Protein AF-A0A816W696-F1 (afdb_monomer_lite)

Foldseek 3Di:
DLVLVLLLVVCVVPPVPPNLQSVLLSQLFVALPSDDLVSVVSNCVVLVDPPQDSVLLVVLSVLLVVLVVVCPPDPDHNLVVLVVVVVVVVVVVVVVDDDDDDDDDDDDDDDPDPPPSDDGSVSNVVVSCVPRPDHNVNVVSSVCSSVVPDSDPVVVVVVVVVVVVVD

Organism: NCBI:txid392030

Radius of gyration: 19.15 Å; chains: 1; bounding box: 46×42×52 Å

Structure (mmCIF, N/CA/C/O backbone):
data_AF-A0A816W696-F1
#
_entry.id   AF-A0A816W696-F1
#
loop_
_atom_site.group_PDB
_atom_site.id
_atom_site.type_symbol
_atom_site.label_atom_id
_atom_site.label_alt_id
_atom_site.label_comp_id
_atom_site.label_asym_id
_atom_site.label_entity_id
_atom_site.label_seq_id
_atom_site.pdbx_PDB_ins_code
_atom_site.Cartn_x
_atom_site.Cartn_y
_atom_site.Cartn_z
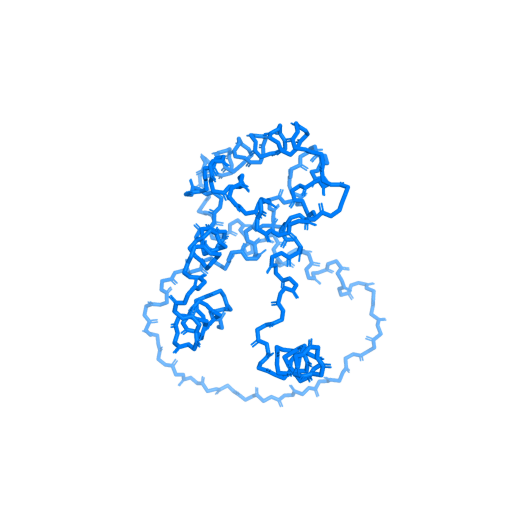_atom_site.occupancy
_atom_site.B_iso_or_equiv
_atom_site.auth_seq_id
_atom_site.auth_comp_id
_atom_site.auth_asym_id
_atom_site.auth_atom_id
_atom_site.pdbx_PDB_model_num
ATOM 1 N N . VAL A 1 1 ? 5.986 -14.656 11.691 1.00 45.84 1 VAL A N 1
ATOM 2 C CA . VAL A 1 1 ? 6.591 -14.754 10.337 1.00 45.84 1 VAL A CA 1
ATOM 3 C C . VAL A 1 1 ? 6.710 -13.353 9.744 1.00 45.84 1 VAL A C 1
ATOM 5 O O . VAL A 1 1 ? 5.696 -12.768 9.382 1.00 45.84 1 VAL A O 1
ATOM 8 N N . ARG A 1 2 ? 7.918 -12.775 9.736 1.00 56.62 2 ARG A N 1
ATOM 9 C CA . ARG A 1 2 ? 8.201 -11.422 9.223 1.00 56.62 2 ARG A CA 1
ATOM 10 C C . ARG A 1 2 ? 8.504 -11.481 7.718 1.00 56.62 2 ARG A C 1
ATOM 12 O O . ARG A 1 2 ? 9.647 -11.323 7.325 1.00 56.62 2 ARG A O 1
ATOM 19 N N . PHE A 1 3 ? 7.499 -11.751 6.882 1.00 56.59 3 PHE A N 1
ATOM 20 C CA . PHE A 1 3 ? 7.691 -11.999 5.440 1.00 56.59 3 PHE A CA 1
ATOM 21 C C . PHE A 1 3 ? 8.540 -10.924 4.739 1.00 56.59 3 PHE A C 1
ATOM 23 O O . PHE A 1 3 ? 9.546 -11.249 4.115 1.00 56.59 3 PHE A O 1
ATOM 30 N N . ILE A 1 4 ? 8.187 -9.646 4.911 1.00 58.38 4 ILE A N 1
ATOM 31 C CA . ILE A 1 4 ? 8.924 -8.542 4.284 1.00 58.38 4 ILE A CA 1
ATOM 32 C C . ILE A 1 4 ? 10.326 -8.420 4.881 1.00 58.38 4 ILE A C 1
ATOM 34 O O . ILE A 1 4 ? 11.286 -8.327 4.132 1.00 58.38 4 ILE A O 1
ATOM 38 N N . SER A 1 5 ? 10.483 -8.492 6.206 1.00 58.25 5 SER A N 1
ATOM 39 C CA . SER A 1 5 ? 11.811 -8.387 6.829 1.00 58.25 5 SER A CA 1
ATOM 40 C C . SER A 1 5 ? 12.743 -9.529 6.411 1.00 58.25 5 SER A C 1
ATOM 42 O O . SER A 1 5 ? 13.898 -9.278 6.100 1.00 58.25 5 SER A O 1
ATOM 44 N N . THR A 1 6 ? 12.238 -10.763 6.327 1.00 55.75 6 THR A N 1
ATOM 45 C CA . THR A 1 6 ? 13.014 -11.932 5.887 1.00 55.75 6 THR A CA 1
ATOM 46 C C . THR A 1 6 ? 13.372 -11.856 4.400 1.00 55.75 6 THR A C 1
ATOM 48 O O . THR A 1 6 ? 14.484 -12.217 4.024 1.00 55.75 6 THR A O 1
ATOM 51 N N . PHE A 1 7 ? 12.472 -11.352 3.550 1.00 60.78 7 PHE A N 1
ATOM 52 C CA . PHE A 1 7 ? 12.773 -11.087 2.140 1.00 60.78 7 PHE A CA 1
ATOM 53 C C . PHE A 1 7 ? 13.859 -10.011 1.987 1.00 60.78 7 PHE A C 1
ATOM 55 O O . PHE A 1 7 ? 14.819 -10.217 1.247 1.00 60.78 7 PHE A O 1
ATOM 62 N N . LEU A 1 8 ? 13.748 -8.902 2.726 1.00 58.34 8 LEU A N 1
ATOM 63 C CA . LEU A 1 8 ? 14.737 -7.821 2.708 1.00 58.34 8 LEU A CA 1
ATOM 64 C C . LEU A 1 8 ? 16.119 -8.309 3.165 1.00 58.34 8 LEU A C 1
ATOM 66 O O . LEU A 1 8 ? 17.097 -8.055 2.472 1.00 58.34 8 LEU A O 1
ATOM 70 N N . GLU A 1 9 ? 16.197 -9.068 4.264 1.00 62.03 9 GLU A N 1
ATOM 71 C CA . GLU A 1 9 ? 17.450 -9.670 4.748 1.00 62.03 9 GLU A CA 1
ATOM 72 C C . GLU A 1 9 ? 18.070 -10.636 3.726 1.00 62.03 9 GLU A C 1
ATOM 74 O O . GLU A 1 9 ? 19.288 -10.661 3.548 1.00 62.03 9 GLU A O 1
ATOM 79 N N . TYR A 1 10 ? 17.250 -11.436 3.035 1.00 59.53 10 TYR A N 1
ATOM 80 C CA . TYR A 1 10 ? 17.741 -12.394 2.046 1.00 59.53 10 TYR A CA 1
ATOM 81 C C . TYR A 1 10 ? 18.308 -11.698 0.805 1.00 59.53 10 TYR A C 1
ATOM 83 O O . TYR A 1 10 ? 19.410 -12.019 0.355 1.00 59.53 10 TYR A O 1
ATOM 91 N N . VAL A 1 11 ? 17.586 -10.729 0.246 1.00 56.88 11 VAL A N 1
ATOM 92 C CA . VAL A 1 11 ? 18.058 -10.052 -0.965 1.00 56.88 11 VAL A CA 1
ATOM 93 C C . VAL A 1 11 ? 19.229 -9.111 -0.650 1.00 56.88 11 VAL A C 1
ATOM 95 O O . VAL A 1 11 ? 20.149 -9.043 -1.459 1.00 56.88 11 VAL A O 1
ATOM 98 N N . ASP A 1 12 ? 19.283 -8.482 0.530 1.00 58.41 12 ASP A N 1
ATOM 99 C CA . ASP A 1 12 ? 20.457 -7.704 0.971 1.00 58.41 12 ASP A CA 1
ATOM 100 C C . ASP A 1 12 ? 21.713 -8.590 1.084 1.00 58.41 12 ASP A C 1
ATOM 102 O O . ASP A 1 12 ? 22.791 -8.245 0.597 1.00 58.41 12 ASP A O 1
ATOM 106 N N . LYS A 1 13 ? 21.553 -9.806 1.624 1.00 60.44 13 LYS A N 1
ATOM 107 C CA . LYS A 1 13 ? 22.642 -10.779 1.791 1.00 60.44 13 LYS A CA 1
ATOM 108 C C . LYS A 1 13 ? 23.210 -11.322 0.474 1.00 60.44 13 LYS A C 1
ATOM 110 O O . LYS A 1 13 ? 24.405 -11.613 0.418 1.00 60.44 13 LYS A O 1
ATOM 115 N N . TYR A 1 14 ? 22.385 -11.503 -0.559 1.00 51.47 14 TYR A N 1
ATOM 116 C CA . TYR A 1 14 ? 22.794 -12.187 -1.799 1.00 51.47 14 TYR A CA 1
ATOM 117 C C . TYR A 1 14 ? 22.836 -11.288 -3.044 1.00 51.47 14 TYR A C 1
ATOM 119 O O . TYR A 1 14 ? 23.468 -11.657 -4.033 1.00 51.47 14 TYR A O 1
ATOM 127 N N . PHE A 1 15 ? 22.219 -10.106 -3.006 1.00 51.34 15 PHE A N 1
ATOM 128 C CA . PHE A 1 15 ? 22.081 -9.200 -4.151 1.00 51.34 15 PHE A CA 1
ATOM 129 C C . PHE A 1 15 ? 22.256 -7.733 -3.734 1.00 51.34 15 PHE A C 1
ATOM 131 O O . PHE A 1 15 ? 21.411 -6.880 -4.010 1.00 51.34 15 PHE A O 1
ATOM 138 N N . SER A 1 16 ? 23.421 -7.423 -3.158 1.00 53.09 16 SER A N 1
ATOM 139 C CA . SER A 1 16 ? 23.867 -6.079 -2.744 1.00 53.09 16 SER A CA 1
ATOM 140 C C . SER A 1 16 ? 23.857 -5.003 -3.849 1.00 53.09 16 SER A C 1
ATOM 142 O O . SER A 1 16 ? 24.095 -3.831 -3.574 1.00 53.09 16 SER A O 1
ATOM 144 N N . GLN A 1 17 ? 23.554 -5.369 -5.100 1.00 49.16 17 GLN A N 1
ATOM 145 C CA . GLN A 1 17 ? 23.378 -4.446 -6.228 1.00 49.16 17 GLN A CA 1
ATOM 146 C C . GLN A 1 17 ? 21.922 -3.979 -6.436 1.00 49.16 17 GLN A C 1
ATOM 148 O O . GLN A 1 17 ? 21.703 -3.039 -7.194 1.00 49.16 17 GLN A O 1
ATOM 153 N N . ASN A 1 18 ? 20.933 -4.572 -5.751 1.00 55.19 18 ASN A N 1
ATOM 154 C CA . ASN A 1 18 ? 19.502 -4.239 -5.883 1.00 55.19 18 ASN A CA 1
ATOM 155 C C . ASN A 1 18 ? 18.891 -3.619 -4.610 1.00 55.19 18 ASN A C 1
ATOM 157 O O . ASN A 1 18 ? 17.679 -3.685 -4.395 1.00 55.19 18 ASN A O 1
ATOM 161 N N . VAL A 1 19 ? 19.717 -2.966 -3.786 1.00 60.88 19 VAL A N 1
ATOM 162 C CA . VAL A 1 19 ? 19.297 -2.281 -2.546 1.00 60.88 19 VAL A CA 1
ATOM 163 C C . VAL A 1 19 ? 18.150 -1.297 -2.799 1.00 60.88 19 VAL A C 1
ATOM 165 O O . VAL A 1 19 ? 17.218 -1.234 -2.009 1.00 60.88 19 VAL A O 1
ATOM 168 N N . ALA A 1 20 ? 18.150 -0.599 -3.939 1.00 59.06 20 ALA A N 1
ATOM 169 C CA . ALA A 1 20 ? 17.115 0.378 -4.278 1.00 59.06 20 ALA A CA 1
ATOM 170 C C . ALA A 1 20 ? 15.706 -0.235 -4.429 1.00 59.06 20 ALA A C 1
ATOM 172 O O . ALA A 1 20 ? 14.724 0.383 -4.021 1.00 59.06 20 ALA A O 1
ATOM 173 N N . ILE A 1 21 ? 15.597 -1.453 -4.983 1.00 61.66 21 ILE A N 1
ATOM 174 C CA . ILE A 1 21 ? 14.317 -2.175 -5.104 1.00 61.66 21 ILE A CA 1
ATOM 175 C C . ILE A 1 21 ? 13.842 -2.614 -3.721 1.00 61.66 21 ILE A C 1
ATOM 177 O O . ILE A 1 21 ? 12.674 -2.441 -3.379 1.00 61.66 21 ILE A O 1
ATOM 181 N N . LEU A 1 22 ? 14.751 -3.148 -2.908 1.00 60.84 22 LEU A N 1
ATOM 182 C CA . LEU A 1 22 ? 14.433 -3.599 -1.557 1.00 60.84 22 LEU A CA 1
ATOM 183 C C . LEU A 1 22 ? 14.014 -2.459 -0.646 1.00 60.84 22 LEU A C 1
ATOM 185 O O . LEU A 1 22 ? 13.019 -2.582 0.059 1.00 60.84 22 LEU A O 1
ATOM 189 N N . GLU A 1 23 ? 14.722 -1.340 -0.694 1.00 66.50 23 GLU A N 1
ATOM 190 C CA . GLU A 1 23 ? 14.375 -0.146 0.063 1.00 66.50 23 GLU A CA 1
ATOM 191 C C . GLU A 1 23 ? 12.986 0.362 -0.349 1.00 66.50 23 GLU A C 1
ATOM 193 O O . GLU A 1 23 ? 12.117 0.548 0.505 1.00 66.50 23 GLU A O 1
ATOM 198 N N . ALA A 1 24 ? 12.721 0.466 -1.659 1.00 66.62 24 ALA A N 1
ATOM 199 C CA . ALA A 1 24 ? 11.424 0.895 -2.181 1.00 66.62 24 ALA A CA 1
ATOM 200 C C . ALA A 1 24 ? 10.268 -0.022 -1.735 1.00 66.62 24 ALA A C 1
ATOM 202 O O . ALA A 1 24 ? 9.226 0.471 -1.299 1.00 66.62 24 ALA A O 1
ATOM 203 N N . ILE A 1 25 ? 10.453 -1.345 -1.796 1.00 71.06 25 ILE A N 1
ATOM 204 C CA . ILE A 1 25 ? 9.442 -2.334 -1.382 1.00 71.06 25 ILE A CA 1
ATOM 205 C C . ILE A 1 25 ? 9.294 -2.373 0.145 1.00 71.06 25 ILE A C 1
ATOM 207 O O . ILE A 1 25 ? 8.180 -2.490 0.662 1.00 71.06 25 ILE A O 1
ATOM 211 N N . GLY A 1 26 ? 10.393 -2.231 0.886 1.00 69.50 26 GLY A N 1
ATOM 212 C CA . GLY A 1 26 ? 10.417 -2.310 2.344 1.00 69.50 26 GLY A CA 1
ATOM 213 C C . GLY A 1 26 ? 9.524 -1.271 3.020 1.00 69.50 26 GLY A C 1
ATOM 214 O O . GLY A 1 26 ? 8.897 -1.565 4.041 1.00 69.50 26 GLY A O 1
ATOM 215 N N . HIS A 1 27 ? 9.355 -0.096 2.406 1.00 76.12 27 HIS A N 1
ATOM 216 C CA . HIS A 1 27 ? 8.430 0.927 2.900 1.00 76.12 27 HIS A CA 1
ATOM 217 C C . HIS A 1 27 ? 6.971 0.451 2.984 1.00 76.12 27 HIS A C 1
ATOM 219 O O . HIS A 1 27 ? 6.249 0.889 3.879 1.00 76.12 27 HIS A O 1
ATOM 225 N N . PHE A 1 28 ? 6.536 -0.478 2.127 1.00 78.88 28 PHE A N 1
ATOM 226 C CA . PHE A 1 28 ? 5.172 -1.025 2.160 1.00 78.88 28 PHE A CA 1
ATOM 227 C 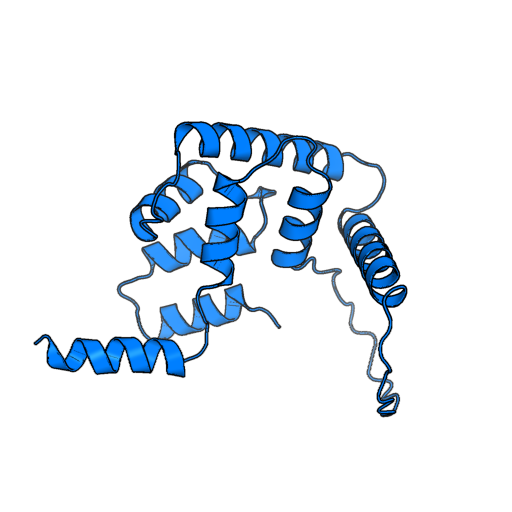C . PHE A 1 28 ? 4.941 -2.000 3.324 1.00 78.88 28 PHE A C 1
ATOM 229 O O . PHE A 1 28 ? 3.792 -2.214 3.729 1.00 78.88 28 PHE A O 1
ATOM 236 N N . GLY A 1 29 ? 6.020 -2.555 3.888 1.00 69.75 29 GLY A N 1
ATOM 237 C CA . GLY A 1 29 ? 5.984 -3.381 5.097 1.00 69.75 29 GLY A CA 1
ATOM 238 C C . GLY A 1 29 ? 5.872 -2.584 6.390 1.00 69.75 29 GLY A C 1
ATOM 239 O O . GLY A 1 29 ? 5.358 -3.097 7.377 1.00 69.75 29 GLY A O 1
ATOM 240 N N . ASN A 1 30 ? 6.249 -1.306 6.365 1.00 69.94 30 ASN A N 1
ATOM 241 C CA . ASN A 1 30 ? 6.098 -0.395 7.503 1.00 69.94 30 ASN A CA 1
ATOM 242 C C . ASN A 1 30 ? 4.706 0.262 7.563 1.00 69.94 30 ASN A C 1
ATOM 244 O O . ASN A 1 30 ? 4.479 1.169 8.364 1.00 69.94 30 ASN A O 1
ATOM 248 N N . GLY A 1 31 ? 3.776 -0.195 6.716 1.00 71.00 31 GLY A N 1
ATOM 249 C CA . GLY A 1 31 ? 2.408 0.300 6.637 1.00 71.00 31 GLY A CA 1
ATOM 250 C C . GLY A 1 31 ? 2.271 1.618 5.872 1.00 71.00 31 GLY A C 1
ATOM 251 O O . GLY A 1 31 ? 3.241 2.308 5.558 1.00 71.00 31 GLY A O 1
ATOM 252 N N . ILE A 1 32 ? 1.022 1.981 5.568 1.00 84.19 32 ILE A N 1
ATOM 253 C CA . ILE A 1 32 ? 0.712 3.171 4.766 1.00 84.19 32 ILE A CA 1
ATOM 254 C C . ILE A 1 32 ? 1.136 4.479 5.451 1.00 84.19 32 ILE A C 1
ATOM 256 O O . ILE A 1 32 ? 1.363 5.470 4.769 1.00 84.19 32 ILE A O 1
ATOM 260 N N . GLU A 1 33 ? 1.295 4.508 6.777 1.00 83.38 33 GLU A N 1
ATOM 261 C CA . GLU A 1 33 ? 1.657 5.702 7.554 1.00 83.38 33 GLU A CA 1
ATOM 262 C C . GLU A 1 33 ? 2.958 6.361 7.076 1.00 83.38 33 GLU A C 1
ATOM 264 O O . GLU A 1 33 ? 2.984 7.565 6.830 1.00 83.38 33 GLU A O 1
ATOM 269 N N . ASN A 1 34 ? 3.998 5.564 6.841 1.00 82.94 34 ASN A N 1
ATOM 270 C CA . ASN A 1 34 ? 5.320 6.056 6.438 1.00 82.94 34 ASN A CA 1
ATOM 271 C C . ASN A 1 34 ? 5.510 6.083 4.914 1.00 82.94 34 ASN A C 1
ATOM 273 O O . ASN A 1 34 ? 6.562 6.476 4.405 1.00 82.94 34 ASN A O 1
ATOM 277 N N . LEU A 1 35 ? 4.493 5.653 4.166 1.00 87.81 35 LEU A N 1
ATOM 278 C CA . LEU A 1 35 ? 4.532 5.638 2.716 1.00 87.81 35 LEU A CA 1
ATOM 279 C C . LEU A 1 35 ? 4.351 7.063 2.173 1.00 87.81 35 LEU A C 1
ATOM 281 O O . LEU A 1 35 ? 3.462 7.800 2.610 1.00 87.81 35 LEU A O 1
ATOM 285 N N . THR A 1 36 ? 5.196 7.444 1.217 1.00 90.50 36 THR A N 1
ATOM 286 C CA . THR A 1 36 ? 5.117 8.712 0.483 1.00 90.50 36 THR A CA 1
ATOM 287 C C . THR A 1 36 ? 4.871 8.417 -0.990 1.00 90.50 36 THR A C 1
ATOM 289 O O . THR A 1 36 ? 5.157 7.311 -1.454 1.00 90.50 36 THR A O 1
ATOM 292 N N . TRP A 1 37 ? 4.392 9.409 -1.743 1.00 92.00 37 TRP A N 1
ATOM 293 C CA . TRP A 1 37 ? 4.220 9.251 -3.188 1.00 92.00 37 TRP A CA 1
ATOM 294 C C . TRP A 1 37 ? 5.535 8.888 -3.892 1.00 92.00 37 TRP A C 1
ATOM 296 O O . TRP A 1 37 ? 5.551 8.001 -4.734 1.00 92.00 37 TRP A O 1
ATOM 306 N N . ASN A 1 38 ? 6.659 9.467 -3.461 1.00 89.62 38 ASN A N 1
ATOM 307 C CA . ASN A 1 38 ? 7.981 9.142 -3.998 1.00 89.62 38 ASN A CA 1
ATOM 308 C C . ASN A 1 38 ? 8.340 7.652 -3.825 1.00 89.62 38 ASN A C 1
ATOM 310 O O . ASN A 1 38 ? 8.938 7.052 -4.712 1.00 89.62 38 ASN A O 1
ATOM 314 N N . HIS A 1 39 ? 7.956 7.025 -2.705 1.00 87.75 39 HIS A N 1
ATOM 315 C CA . HIS A 1 39 ? 8.163 5.581 -2.513 1.00 87.75 39 HIS A CA 1
ATOM 316 C C . HIS A 1 39 ? 7.338 4.758 -3.511 1.00 87.75 39 HIS A C 1
ATOM 318 O O . HIS A 1 39 ? 7.832 3.770 -4.050 1.00 87.75 39 HIS A O 1
ATOM 324 N N . ILE A 1 40 ? 6.103 5.186 -3.785 1.00 88.00 40 ILE A N 1
ATOM 325 C CA . ILE A 1 40 ? 5.226 4.541 -4.766 1.00 88.00 40 ILE A CA 1
ATOM 326 C C . ILE A 1 40 ? 5.794 4.705 -6.177 1.00 88.00 40 ILE A C 1
ATOM 328 O O . ILE A 1 40 ? 5.934 3.705 -6.870 1.00 88.00 40 ILE A O 1
ATOM 332 N N . GLN A 1 41 ? 6.209 5.911 -6.572 1.00 88.38 41 GLN A N 1
ATOM 333 C CA . GLN A 1 41 ? 6.808 6.171 -7.888 1.00 88.38 41 GLN A CA 1
ATOM 334 C C . GLN A 1 41 ? 8.043 5.306 -8.141 1.00 88.38 41 GLN A C 1
ATOM 336 O O . GLN A 1 41 ? 8.093 4.587 -9.135 1.00 88.38 41 GLN A O 1
ATOM 341 N N . LYS A 1 42 ? 8.987 5.278 -7.191 1.00 82.88 42 LYS A N 1
ATOM 342 C CA . LYS A 1 42 ? 10.162 4.397 -7.273 1.00 82.88 42 LYS A CA 1
ATOM 343 C C . LYS A 1 42 ? 9.766 2.930 -7.426 1.00 82.88 42 LYS A C 1
ATOM 345 O O . LYS A 1 42 ? 10.394 2.185 -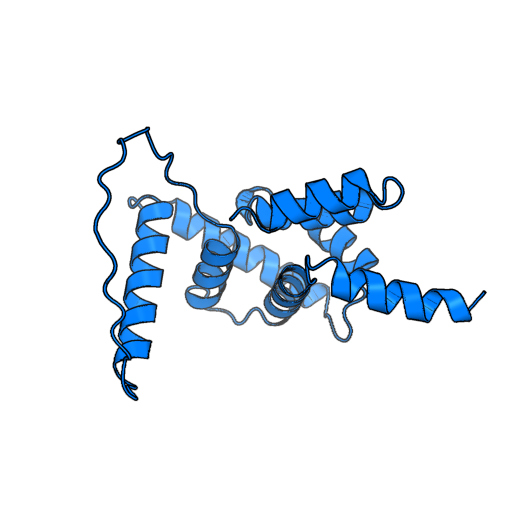8.166 1.00 82.88 42 LYS A O 1
ATOM 350 N N . CYS A 1 43 ? 8.720 2.498 -6.728 1.00 81.81 43 CYS A N 1
ATOM 351 C CA . CYS A 1 43 ? 8.230 1.133 -6.840 1.00 81.81 43 CYS A CA 1
ATOM 352 C C . CYS A 1 43 ? 7.637 0.848 -8.231 1.00 81.81 43 CYS A C 1
ATOM 354 O O . CYS A 1 43 ? 7.927 -0.196 -8.809 1.00 81.81 43 CYS A O 1
ATOM 356 N N . ILE A 1 44 ? 6.870 1.774 -8.807 1.00 84.50 44 ILE A N 1
ATOM 357 C CA . ILE A 1 44 ? 6.306 1.646 -10.163 1.00 84.50 44 ILE A CA 1
ATOM 358 C C . ILE A 1 44 ? 7.421 1.531 -11.207 1.00 84.50 44 ILE A C 1
ATOM 360 O O . ILE A 1 44 ? 7.405 0.601 -12.016 1.00 84.50 44 ILE A O 1
ATOM 364 N N . GLU A 1 45 ? 8.416 2.421 -11.142 1.00 80.00 45 GLU A N 1
ATOM 365 C CA . GLU A 1 45 ? 9.573 2.433 -12.051 1.00 80.00 45 GLU A CA 1
ATOM 366 C C . GLU A 1 45 ? 10.299 1.078 -12.082 1.00 80.00 45 GLU A C 1
ATOM 368 O O . GLU A 1 45 ? 10.767 0.630 -13.133 1.00 80.00 45 GLU A O 1
ATOM 373 N N . LEU A 1 46 ? 10.368 0.409 -10.929 1.00 71.81 46 LEU A N 1
ATOM 374 C CA . LEU A 1 46 ? 11.093 -0.847 -10.750 1.00 71.81 46 LEU A CA 1
ATOM 375 C C . LEU A 1 46 ? 10.239 -2.088 -11.048 1.00 71.81 46 LEU A C 1
ATOM 377 O O . LEU A 1 46 ? 10.769 -3.088 -11.529 1.00 71.81 46 LEU A O 1
ATOM 381 N N . THR A 1 47 ? 8.934 -2.043 -10.772 1.00 70.19 47 THR A N 1
ATOM 382 C CA . THR A 1 47 ? 8.031 -3.203 -10.896 1.00 70.19 47 THR A CA 1
ATOM 383 C C . THR A 1 47 ? 7.413 -3.358 -12.283 1.00 70.19 47 THR A C 1
ATOM 385 O O . THR A 1 47 ? 7.018 -4.469 -12.629 1.00 70.19 47 THR A O 1
ATOM 388 N N . LYS A 1 48 ? 7.366 -2.286 -13.092 1.00 73.19 48 LYS A N 1
ATOM 389 C CA . LYS A 1 48 ? 6.858 -2.291 -14.480 1.00 73.19 48 LYS A CA 1
ATOM 390 C C . LYS A 1 48 ? 5.512 -3.017 -14.642 1.00 73.19 48 LYS A C 1
ATOM 392 O O . LYS A 1 48 ? 5.320 -3.783 -15.582 1.00 73.19 48 LYS A O 1
ATOM 397 N N . ILE A 1 49 ? 4.590 -2.795 -13.706 1.00 77.25 49 ILE A N 1
ATOM 398 C CA . ILE A 1 49 ? 3.258 -3.408 -13.727 1.00 77.25 49 ILE A CA 1
ATOM 399 C C . ILE A 1 49 ? 2.492 -2.909 -14.959 1.00 77.25 49 ILE A C 1
ATOM 401 O O . ILE A 1 49 ? 2.275 -1.707 -15.112 1.00 77.25 49 ILE A O 1
ATOM 405 N N . GLU A 1 50 ? 2.068 -3.835 -15.820 1.00 76.12 50 GLU A N 1
ATOM 406 C CA . GLU A 1 50 ? 1.263 -3.521 -17.003 1.00 76.12 50 GLU A CA 1
ATOM 407 C C . GLU A 1 50 ? -0.115 -2.955 -16.609 1.00 76.12 50 GLU A C 1
ATOM 409 O O . GLU A 1 50 ? -0.721 -3.351 -15.606 1.00 76.12 50 GLU A O 1
ATOM 414 N N . ASP A 1 51 ? -0.619 -2.007 -17.405 1.00 81.88 51 ASP A N 1
ATOM 415 C CA . ASP A 1 51 ? -1.930 -1.366 -17.221 1.00 81.88 51 ASP A CA 1
ATOM 416 C C . ASP A 1 51 ? -2.146 -0.715 -15.840 1.00 81.88 51 ASP A C 1
ATOM 418 O O . ASP A 1 51 ? -3.258 -0.730 -15.287 1.00 81.88 51 ASP A O 1
ATOM 422 N N . LEU A 1 52 ? -1.082 -0.161 -15.254 1.00 87.62 52 LEU A N 1
ATOM 423 C CA . LEU A 1 52 ? -1.163 0.669 -14.057 1.00 87.62 52 LEU A CA 1
ATOM 424 C C . LEU A 1 52 ? -1.380 2.131 -14.462 1.00 87.62 52 LEU A C 1
ATOM 426 O O . LEU A 1 52 ? -0.538 2.735 -15.122 1.00 87.62 52 LEU A O 1
ATOM 430 N N . ASN A 1 53 ? -2.515 2.710 -14.075 1.00 91.00 53 ASN A N 1
ATOM 431 C CA . ASN A 1 53 ? -2.787 4.123 -14.329 1.00 91.00 53 ASN A CA 1
ATOM 432 C C . ASN A 1 53 ? -2.240 4.964 -13.165 1.00 91.00 53 ASN A C 1
ATOM 434 O O . ASN A 1 53 ? -2.800 4.929 -12.069 1.00 91.00 53 ASN A O 1
ATOM 438 N N . GLU A 1 54 ? -1.153 5.702 -13.404 1.00 89.44 54 GLU A N 1
ATOM 439 C CA . GLU A 1 54 ? -0.451 6.477 -12.370 1.00 89.44 54 GLU A CA 1
ATOM 440 C C . GLU A 1 54 ? -1.295 7.610 -11.769 1.00 89.44 54 GLU A C 1
ATOM 442 O O . GLU A 1 54 ? -1.277 7.796 -10.552 1.00 89.44 54 GLU A O 1
ATOM 447 N N . ASP A 1 55 ? -2.082 8.321 -12.581 1.00 89.88 55 ASP A N 1
ATOM 448 C CA . ASP A 1 55 ? -2.939 9.415 -12.103 1.00 89.88 55 ASP A CA 1
ATOM 449 C C . ASP A 1 55 ? -4.028 8.889 -11.160 1.00 89.88 55 ASP A C 1
ATOM 451 O O . ASP A 1 55 ? -4.259 9.424 -10.071 1.00 89.88 55 ASP A O 1
ATOM 455 N N . ASN A 1 56 ? -4.676 7.787 -11.546 1.00 93.69 56 ASN A N 1
ATOM 456 C CA . ASN A 1 56 ? -5.653 7.121 -10.692 1.00 93.69 56 ASN A CA 1
ATOM 457 C C . ASN A 1 56 ? -4.985 6.548 -9.441 1.00 93.69 56 ASN A C 1
ATOM 459 O O . ASN A 1 56 ? -5.530 6.683 -8.351 1.00 93.69 56 ASN A O 1
ATOM 463 N N . LEU A 1 57 ? -3.787 5.973 -9.563 1.00 93.25 57 LEU A N 1
ATOM 464 C CA . LEU A 1 57 ? -3.032 5.456 -8.425 1.00 93.25 57 LEU A CA 1
ATOM 465 C C . LEU A 1 57 ? -2.675 6.550 -7.409 1.00 93.25 57 LEU A C 1
ATOM 467 O O . LEU A 1 57 ? -2.758 6.307 -6.205 1.00 93.25 57 LEU A O 1
ATOM 471 N N . PHE A 1 58 ? -2.318 7.753 -7.862 1.00 94.31 58 PHE A N 1
ATOM 472 C CA . PHE A 1 58 ? -2.074 8.893 -6.977 1.00 94.31 58 PHE A CA 1
ATOM 473 C C . PHE A 1 58 ? -3.327 9.282 -6.180 1.00 94.31 58 PHE A C 1
ATOM 475 O O . PHE A 1 58 ? -3.263 9.487 -4.960 1.00 94.31 58 PHE A O 1
ATOM 482 N N . ASN A 1 59 ? -4.474 9.345 -6.860 1.00 94.69 59 ASN A N 1
ATOM 483 C CA . ASN A 1 59 ? -5.756 9.644 -6.225 1.00 94.69 59 ASN A CA 1
ATOM 484 C C . ASN A 1 59 ? -6.123 8.557 -5.204 1.00 94.69 59 ASN A C 1
ATOM 486 O O . ASN A 1 59 ? -6.392 8.868 -4.044 1.00 94.69 59 ASN A O 1
ATOM 490 N N . GLU A 1 60 ? -6.025 7.286 -5.598 1.00 95.31 60 GLU A N 1
ATOM 491 C CA . GLU A 1 60 ? -6.277 6.129 -4.733 1.00 95.31 60 GLU A CA 1
ATOM 492 C C . GLU A 1 60 ? -5.357 6.116 -3.501 1.00 95.31 60 GLU A C 1
ATOM 494 O O . GLU A 1 60 ? -5.809 5.853 -2.385 1.00 95.31 60 GLU A O 1
ATOM 499 N N . PHE A 1 61 ? -4.069 6.435 -3.669 1.00 94.88 61 PHE A N 1
ATOM 500 C CA . PHE A 1 61 ? -3.121 6.548 -2.560 1.00 94.88 61 PHE A CA 1
ATOM 501 C C . PHE A 1 61 ? -3.533 7.642 -1.568 1.00 94.88 61 PHE A C 1
ATOM 503 O O . PHE A 1 61 ? -3.513 7.420 -0.354 1.00 94.88 61 PHE A O 1
ATOM 510 N N . THR A 1 62 ? -3.925 8.811 -2.076 1.00 93.69 62 THR A N 1
ATOM 511 C CA . THR A 1 62 ? -4.359 9.947 -1.253 1.00 93.69 62 THR A CA 1
ATOM 512 C C . THR A 1 62 ? -5.631 9.609 -0.473 1.00 93.69 62 THR A C 1
ATOM 514 O O . THR A 1 62 ? -5.718 9.885 0.727 1.00 93.69 62 THR A O 1
ATOM 517 N N . GLU A 1 63 ? -6.594 8.952 -1.118 1.00 94.12 63 GLU A N 1
ATOM 518 C CA . GLU A 1 63 ? -7.820 8.478 -0.472 1.00 94.12 63 GLU A CA 1
ATOM 519 C C . GLU A 1 63 ? -7.532 7.434 0.611 1.00 94.12 63 GLU A C 1
ATOM 521 O O . GLU A 1 63 ? -8.012 7.566 1.737 1.00 94.12 63 GLU A O 1
ATOM 526 N N . LEU A 1 64 ? -6.689 6.436 0.332 1.00 93.69 64 LEU A N 1
ATOM 527 C CA . LEU A 1 64 ? -6.325 5.419 1.324 1.00 93.69 64 LEU A CA 1
ATOM 528 C C . LEU A 1 64 ? -5.579 6.013 2.521 1.00 93.69 64 LEU A C 1
ATOM 530 O O . LEU A 1 64 ? -5.805 5.587 3.656 1.00 93.69 64 LEU A O 1
ATOM 534 N N . LYS A 1 65 ? -4.728 7.021 2.296 1.00 92.94 65 LYS A N 1
ATOM 535 C CA . LYS A 1 65 ? -4.095 7.799 3.370 1.00 92.94 65 LYS A CA 1
ATOM 536 C C . LYS A 1 65 ? -5.129 8.507 4.239 1.00 92.94 65 LYS A C 1
ATOM 538 O O . LYS A 1 65 ? -5.052 8.414 5.461 1.00 92.94 65 LYS A O 1
ATOM 543 N N . LEU A 1 66 ? -6.108 9.174 3.631 1.00 93.06 66 LEU A N 1
ATOM 544 C CA . LEU A 1 66 ? -7.204 9.820 4.360 1.00 93.06 66 LEU A CA 1
ATOM 545 C C . LEU A 1 66 ? -8.018 8.806 5.172 1.00 93.06 66 LEU A C 1
ATOM 547 O O . LEU A 1 66 ? -8.277 9.031 6.355 1.00 93.06 66 LEU A O 1
ATOM 551 N N . THR A 1 67 ? -8.365 7.668 4.571 1.00 92.75 67 THR A N 1
ATOM 552 C CA . THR A 1 67 ? -9.070 6.572 5.246 1.00 92.75 67 THR A CA 1
ATOM 553 C C . THR A 1 67 ? -8.271 6.048 6.438 1.00 92.75 67 THR A C 1
ATOM 555 O O . THR A 1 67 ? -8.822 5.903 7.532 1.00 92.75 67 THR A O 1
ATOM 558 N N . PHE A 1 68 ? -6.964 5.838 6.278 1.00 92.75 68 PHE A N 1
ATOM 559 C CA . PHE A 1 68 ? -6.084 5.431 7.373 1.00 92.75 68 PHE A CA 1
ATOM 560 C C . PHE A 1 68 ? -6.070 6.452 8.521 1.00 92.75 68 PHE A C 1
ATOM 562 O O . PHE A 1 68 ? -6.227 6.071 9.682 1.00 92.75 68 PHE A O 1
ATOM 569 N N . GLU A 1 69 ? -5.969 7.747 8.215 1.00 91.44 69 GLU A N 1
ATOM 570 C CA . GLU A 1 69 ? -6.012 8.812 9.224 1.00 91.44 69 GLU A CA 1
ATOM 571 C C . GLU A 1 69 ? -7.345 8.850 9.985 1.00 91.44 69 GLU A C 1
ATOM 573 O O . GLU A 1 69 ? -7.370 9.055 11.201 1.00 91.44 69 GLU A O 1
ATOM 578 N N . ILE A 1 70 ? -8.467 8.611 9.302 1.00 90.75 70 ILE A N 1
ATOM 579 C CA . ILE A 1 70 ? -9.787 8.519 9.943 1.00 90.75 70 ILE A CA 1
ATOM 580 C C . ILE A 1 70 ? -9.838 7.325 10.904 1.00 90.75 70 ILE A C 1
ATOM 582 O O . ILE A 1 70 ? -10.324 7.463 12.028 1.00 90.75 70 ILE A O 1
ATOM 586 N N . ILE A 1 71 ? -9.322 6.164 10.491 1.00 88.75 71 ILE A N 1
ATOM 587 C CA . ILE A 1 71 ? -9.270 4.952 11.324 1.00 88.75 71 ILE A CA 1
ATOM 588 C C . ILE A 1 71 ? -8.405 5.187 12.566 1.00 88.75 71 ILE A C 1
ATOM 590 O O . ILE A 1 71 ? -8.810 4.818 13.671 1.00 88.75 71 ILE A O 1
ATOM 594 N N . LYS A 1 72 ? -7.250 5.839 12.398 1.00 88.19 72 LYS A N 1
ATOM 595 C CA . LYS A 1 72 ? -6.300 6.135 13.477 1.00 88.19 72 LYS A CA 1
ATOM 596 C C . LYS A 1 72 ? -6.855 7.127 14.505 1.00 88.19 72 LYS A C 1
ATOM 598 O O . LYS A 1 72 ? -6.514 7.040 15.679 1.00 88.19 72 LYS A O 1
ATOM 603 N N . LYS A 1 73 ? -7.731 8.047 14.085 1.00 88.38 73 LYS A N 1
ATOM 604 C CA . LYS A 1 73 ? -8.389 9.031 14.967 1.00 88.38 73 LYS A CA 1
ATOM 605 C C . LYS A 1 73 ? -9.537 8.460 15.802 1.00 88.38 73 LYS A C 1
ATOM 607 O O . LYS A 1 73 ? -10.057 9.164 16.669 1.00 88.38 73 LYS A O 1
ATOM 612 N N . LYS A 1 74 ? -9.970 7.221 15.555 1.00 87.31 74 LYS A N 1
ATOM 613 C CA . LYS A 1 74 ? -10.987 6.572 16.393 1.00 87.31 74 LYS A CA 1
ATOM 614 C C . LYS A 1 74 ? -10.428 6.328 17.796 1.00 87.31 74 LYS A C 1
ATOM 616 O O . LYS A 1 74 ? -9.244 6.077 17.969 1.00 87.31 74 LYS A O 1
ATOM 621 N N . GLN A 1 75 ? -11.305 6.342 18.799 1.00 80.88 75 GLN A N 1
ATOM 622 C CA . GLN A 1 75 ? -10.920 6.088 20.196 1.00 80.88 75 GLN A CA 1
ATOM 623 C C . GLN A 1 75 ? -10.464 4.638 20.453 1.00 80.88 75 GLN A C 1
ATOM 625 O O . GLN A 1 75 ? -9.940 4.340 21.520 1.00 80.88 75 GLN A O 1
ATOM 630 N N . VAL A 1 76 ? -10.666 3.737 19.488 1.00 86.50 76 VAL A N 1
ATOM 631 C CA . VAL A 1 76 ? -10.272 2.329 19.577 1.00 86.50 76 VAL A CA 1
ATOM 632 C C . VAL A 1 76 ? -8.861 2.155 19.004 1.00 86.50 76 VAL A C 1
ATOM 634 O O . VAL A 1 76 ? -8.618 2.620 17.887 1.00 86.50 76 VAL A O 1
ATOM 637 N N . PRO A 1 77 ? -7.938 1.459 19.690 1.00 88.12 77 PRO A N 1
ATOM 638 C CA . PRO A 1 77 ? -6.601 1.199 19.163 1.00 88.12 77 PRO A CA 1
ATOM 639 C C . PRO A 1 77 ? -6.632 0.484 17.806 1.00 88.12 77 PRO A C 1
ATOM 641 O O . PRO A 1 77 ? -7.428 -0.429 17.590 1.00 88.12 77 PRO A O 1
ATOM 644 N N . LEU A 1 78 ? -5.734 0.871 16.893 1.00 86.75 78 LEU A N 1
ATOM 645 C CA . LEU A 1 78 ? -5.678 0.324 15.529 1.00 86.75 78 LEU A CA 1
ATOM 646 C C . LEU A 1 78 ? -5.544 -1.208 15.513 1.00 86.75 78 LEU A C 1
ATOM 648 O O . LEU A 1 78 ? -6.181 -1.869 14.699 1.00 86.75 78 LEU A O 1
ATOM 652 N N . PHE A 1 79 ? -4.749 -1.770 16.428 1.00 87.44 79 PHE A N 1
ATOM 653 C CA . PHE A 1 79 ? -4.584 -3.218 16.547 1.00 87.44 79 PHE A CA 1
ATOM 654 C C . PHE A 1 79 ? -5.919 -3.910 16.836 1.00 87.44 79 PHE A C 1
ATOM 656 O O . PHE A 1 79 ? -6.284 -4.849 16.135 1.00 87.44 79 PHE A O 1
ATOM 663 N N . ASP A 1 80 ? -6.676 -3.409 17.814 1.00 87.44 80 ASP A N 1
ATOM 664 C CA . ASP A 1 80 ? -7.948 -4.011 18.215 1.00 87.44 80 ASP A CA 1
ATOM 665 C C . ASP A 1 80 ? -8.997 -3.876 17.091 1.00 87.44 80 ASP A C 1
ATOM 667 O O . ASP A 1 80 ? -9.767 -4.804 16.845 1.00 87.44 80 ASP A O 1
ATOM 671 N N . GLN A 1 81 ? -8.972 -2.768 16.334 1.00 89.19 81 GLN A N 1
ATOM 672 C CA . GLN A 1 81 ? -9.808 -2.598 15.136 1.00 89.19 81 GLN A CA 1
ATOM 673 C C . GLN A 1 81 ? -9.503 -3.650 14.053 1.00 89.19 81 GLN A C 1
ATOM 675 O O . GLN A 1 81 ? -10.431 -4.208 13.465 1.00 89.19 81 GLN A O 1
ATOM 680 N N . ILE A 1 82 ? -8.221 -3.947 13.805 1.00 87.12 82 ILE A N 1
ATOM 681 C CA . ILE A 1 82 ? -7.796 -4.956 12.820 1.00 87.12 82 ILE A CA 1
ATOM 682 C C . ILE A 1 82 ? -8.175 -6.364 13.285 1.00 87.12 82 ILE A C 1
ATOM 684 O O . ILE A 1 82 ? -8.718 -7.133 12.495 1.00 87.12 82 ILE A O 1
ATOM 688 N N . GLN A 1 83 ? -7.946 -6.706 14.557 1.00 88.50 83 GLN A N 1
ATOM 689 C CA . GLN A 1 83 ? -8.316 -8.027 15.084 1.00 88.50 83 GLN A CA 1
ATOM 690 C C . GLN A 1 83 ? -9.829 -8.260 15.031 1.00 88.50 83 GLN A C 1
ATOM 692 O O . GLN A 1 83 ? -10.277 -9.343 14.647 1.00 88.50 83 GLN A O 1
ATOM 697 N N . PHE A 1 84 ? -10.625 -7.233 15.345 1.00 89.00 84 PHE A N 1
ATOM 698 C CA . PHE A 1 84 ? -12.077 -7.291 15.202 1.00 89.00 84 PHE A CA 1
ATOM 699 C C . PHE A 1 84 ? -12.499 -7.528 13.744 1.00 89.00 84 PHE A C 1
ATOM 701 O O . PHE A 1 84 ? -13.333 -8.392 13.476 1.00 89.00 84 PHE A O 1
ATOM 708 N N . PHE A 1 85 ? -11.896 -6.805 12.794 1.00 90.12 85 PHE A N 1
ATOM 709 C CA . PHE A 1 85 ? -12.145 -7.006 11.365 1.00 90.12 85 PHE A CA 1
ATOM 710 C C . PHE A 1 85 ? -11.832 -8.443 10.920 1.00 90.12 85 PHE A C 1
ATOM 712 O O . PHE A 1 85 ? -12.692 -9.099 10.333 1.00 90.12 85 PHE A O 1
ATOM 719 N N . LEU A 1 86 ? -10.640 -8.953 11.248 1.00 87.12 86 LEU A N 1
ATOM 720 C CA . LEU A 1 86 ? -10.205 -10.297 10.854 1.00 87.12 86 LEU A CA 1
ATOM 721 C C . LEU A 1 86 ? -11.104 -11.391 11.440 1.00 87.12 86 LEU A C 1
ATOM 723 O O . LEU A 1 86 ? -11.452 -12.339 10.740 1.00 87.12 86 LEU A O 1
ATOM 727 N N . SER A 1 87 ? -11.518 -11.238 12.700 1.00 87.00 87 SER A N 1
ATOM 728 C CA . SER A 1 87 ? -12.406 -12.194 13.372 1.00 87.00 87 SER A CA 1
ATOM 729 C C . SER A 1 87 ? -13.783 -12.262 12.701 1.00 87.00 87 SER A C 1
ATOM 731 O O . SER A 1 87 ? -14.348 -13.344 12.545 1.00 87.00 87 SER A O 1
ATOM 733 N N . ASN A 1 88 ? -14.316 -11.120 12.257 1.00 84.75 88 ASN A N 1
ATOM 734 C CA . ASN A 1 88 ? -15.608 -11.062 11.571 1.00 84.75 88 ASN A CA 1
ATOM 735 C C . ASN A 1 88 ? -15.552 -11.625 10.145 1.00 84.75 88 ASN A C 1
ATOM 737 O O . ASN A 1 88 ? -16.527 -12.222 9.692 1.00 84.75 88 ASN A O 1
ATOM 741 N N . GLU A 1 89 ? -14.438 -11.445 9.431 1.00 79.38 89 GLU A N 1
ATOM 742 C CA . GLU A 1 89 ? -14.255 -12.044 8.101 1.00 79.38 89 GLU A CA 1
ATOM 743 C C . GLU A 1 89 ? -14.148 -13.576 8.188 1.00 79.38 89 GLU A C 1
ATOM 745 O O . GLU A 1 89 ? -14.837 -14.273 7.447 1.00 79.38 89 GLU A O 1
ATOM 750 N N . GLN A 1 90 ? -13.420 -14.121 9.171 1.00 65.50 90 GLN A N 1
ATOM 751 C CA . GLN A 1 90 ? -13.336 -15.578 9.381 1.00 65.50 90 GLN A CA 1
ATOM 752 C C . GLN A 1 90 ? -14.700 -16.229 9.663 1.00 65.50 90 GLN A C 1
ATOM 754 O O . GLN A 1 90 ? -14.966 -17.343 9.211 1.00 65.50 90 GLN A O 1
ATOM 759 N N . GLN A 1 91 ? -15.589 -15.531 10.375 1.00 60.00 91 GLN A N 1
ATOM 760 C CA . GLN A 1 91 ? -16.941 -16.027 10.648 1.00 60.00 91 GLN A CA 1
ATOM 761 C C . GLN A 1 91 ? -17.827 -16.084 9.394 1.00 60.00 91 GLN A C 1
ATOM 763 O O . GLN A 1 91 ? -18.693 -16.960 9.292 1.00 60.00 91 GLN A O 1
ATOM 768 N N . LYS A 1 92 ? -17.614 -15.189 8.418 1.00 59.09 92 LYS A N 1
ATOM 769 C CA . LYS A 1 92 ? -18.327 -15.240 7.130 1.00 59.09 92 LYS A CA 1
ATOM 770 C C . LYS A 1 92 ? -17.928 -16.475 6.326 1.00 59.09 92 LYS A C 1
ATOM 772 O O . LYS A 1 92 ? -18.809 -17.130 5.771 1.00 59.09 92 LYS A O 1
ATOM 777 N N . ASP A 1 93 ? -16.649 -16.838 6.344 1.00 53.75 93 ASP A N 1
ATOM 778 C CA . ASP A 1 93 ? -16.137 -18.007 5.622 1.00 53.75 93 ASP A CA 1
ATOM 779 C C . ASP A 1 93 ? -16.617 -19.334 6.237 1.00 53.75 93 ASP A C 1
ATOM 781 O O . ASP A 1 93 ? -16.945 -20.276 5.512 1.00 53.75 93 ASP A O 1
ATOM 785 N N . THR A 1 94 ? -16.771 -19.408 7.566 1.00 50.66 94 THR A N 1
ATOM 786 C CA . THR A 1 94 ? -17.254 -20.629 8.243 1.00 50.66 94 THR A CA 1
ATOM 787 C C . THR A 1 94 ? -18.710 -20.999 7.943 1.00 50.66 94 THR A C 1
ATOM 789 O O . THR A 1 94 ? -19.061 -22.176 8.049 1.00 50.66 94 THR A O 1
ATOM 792 N N . ASN A 1 95 ? -19.546 -20.052 7.502 1.00 48.59 95 ASN A N 1
ATOM 793 C CA . ASN A 1 95 ? -20.944 -20.322 7.129 1.00 48.59 95 ASN A CA 1
ATOM 794 C C . ASN A 1 95 ? -21.096 -20.996 5.750 1.00 48.59 95 ASN A C 1
ATOM 796 O O . ASN A 1 95 ? -22.208 -21.341 5.350 1.00 48.59 95 ASN A O 1
ATOM 800 N N . THR A 1 96 ? -19.984 -21.244 5.053 1.00 40.38 96 THR A N 1
ATOM 801 C CA . THR A 1 96 ? -19.924 -21.974 3.778 1.00 40.38 96 THR A CA 1
ATOM 802 C C . THR A 1 96 ? -19.108 -23.258 3.968 1.00 40.38 96 THR A C 1
ATOM 804 O O . THR A 1 96 ? -18.032 -23.433 3.405 1.00 40.38 96 THR A O 1
ATOM 807 N N . SER A 1 97 ? -19.555 -24.152 4.852 1.00 39.62 97 SER A N 1
ATOM 808 C CA . SER A 1 97 ? -18.748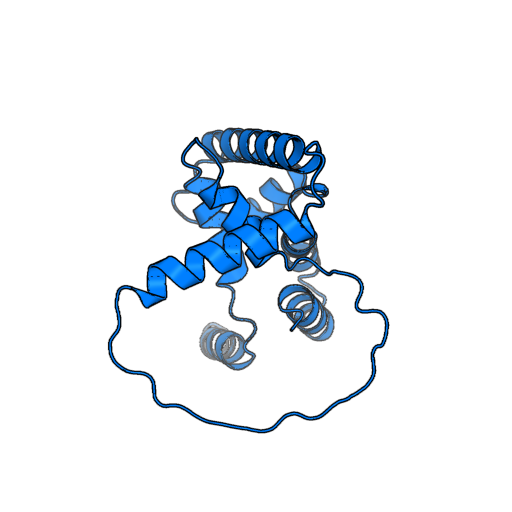 -25.310 5.262 1.00 39.62 97 SER A CA 1
ATOM 809 C C . SER A 1 97 ? -18.811 -26.485 4.268 1.00 39.62 97 SER A C 1
ATOM 811 O O . SER A 1 97 ? -19.886 -26.993 3.951 1.00 39.62 97 SER A O 1
ATOM 813 N N . LEU A 1 98 ? -17.640 -27.015 3.902 1.00 31.33 98 LEU A N 1
ATOM 814 C CA . LEU A 1 98 ? -17.392 -28.459 3.769 1.00 31.33 98 LEU A CA 1
ATOM 815 C C . LEU A 1 98 ? -16.300 -28.859 4.790 1.00 31.33 98 LEU A C 1
ATOM 817 O O . LEU A 1 98 ? -15.559 -27.992 5.255 1.00 31.33 98 LEU A O 1
ATOM 821 N N . PRO A 1 99 ? -16.258 -30.129 5.236 1.00 42.59 99 PRO A N 1
ATOM 822 C CA . PRO A 1 99 ? -15.983 -30.466 6.631 1.00 42.59 99 PRO A CA 1
ATOM 823 C C . PRO A 1 99 ? -14.506 -30.432 7.046 1.00 42.59 99 PRO A C 1
ATOM 825 O O . PRO A 1 99 ? -13.619 -30.945 6.366 1.00 42.59 99 PRO A O 1
ATOM 828 N N . MET A 1 100 ? -14.306 -29.892 8.252 1.00 34.81 100 MET A N 1
ATOM 829 C CA . MET A 1 100 ? -13.102 -29.949 9.081 1.00 34.81 100 MET A CA 1
ATOM 830 C C . MET A 1 100 ? -12.572 -31.377 9.257 1.00 34.81 100 MET A C 1
ATOM 832 O O . MET A 1 100 ? -13.293 -32.264 9.712 1.00 34.81 100 MET A O 1
ATOM 836 N N . THR A 1 101 ? -11.267 -31.557 9.048 1.00 29.89 101 THR A N 1
ATOM 837 C CA . THR A 1 101 ? -10.507 -32.581 9.775 1.00 29.89 101 THR A CA 1
ATOM 838 C C . THR A 1 101 ? -9.902 -31.915 11.005 1.00 29.89 101 THR A C 1
ATOM 840 O O . THR A 1 101 ? -9.011 -31.077 10.894 1.00 29.89 101 THR A O 1
ATOM 843 N N . ILE A 1 102 ? -10.426 -32.271 12.176 1.00 39.69 102 ILE A N 1
ATOM 844 C CA . ILE A 1 102 ? -9.901 -31.879 13.483 1.00 39.69 102 ILE A CA 1
ATOM 845 C C . ILE A 1 102 ? -8.534 -32.555 13.655 1.00 39.69 102 ILE A C 1
ATOM 847 O O . ILE A 1 102 ? -8.455 -33.780 13.729 1.00 39.69 102 ILE A O 1
ATOM 851 N N . ARG A 1 103 ? -7.457 -31.769 13.736 1.00 30.72 103 ARG A N 1
ATOM 852 C CA . ARG A 1 103 ? -6.215 -32.191 14.393 1.00 30.72 103 ARG A CA 1
ATOM 853 C C . ARG A 1 103 ? -6.099 -31.420 15.700 1.00 30.72 103 ARG A C 1
ATOM 855 O O . ARG A 1 103 ? -5.822 -30.227 15.698 1.00 30.72 103 ARG A O 1
ATOM 862 N N . GLN A 1 104 ? -6.371 -32.128 16.791 1.00 36.25 104 GLN A N 1
ATOM 863 C CA . GLN A 1 104 ? -5.918 -31.775 18.131 1.00 36.25 104 GLN A CA 1
ATOM 864 C C . GLN A 1 104 ? -4.385 -31.825 18.150 1.00 36.25 104 GLN A C 1
ATOM 866 O O . GLN A 1 104 ? -3.826 -32.753 17.577 1.00 36.25 104 GLN A O 1
ATOM 871 N N . ASN A 1 105 ? -3.757 -30.828 18.769 1.00 33.03 105 ASN A N 1
ATOM 872 C CA . ASN A 1 105 ? -2.452 -30.853 19.442 1.00 33.03 105 ASN A CA 1
ATOM 873 C C . ASN A 1 105 ? -2.481 -29.610 20.347 1.00 33.03 105 ASN A C 1
ATOM 875 O O . ASN A 1 105 ? -2.650 -28.500 19.848 1.00 33.03 105 ASN A O 1
ATOM 879 N N . GLU A 1 106 ? -2.809 -29.802 21.622 1.00 34.75 106 GLU A N 1
ATOM 880 C CA . GLU A 1 106 ? -1.856 -29.909 22.739 1.00 34.75 106 GLU A CA 1
ATOM 881 C C . GLU A 1 106 ? -1.277 -28.536 23.104 1.00 34.75 106 GLU A C 1
ATOM 883 O O . GLU A 1 106 ? -0.631 -27.855 22.317 1.00 34.75 106 GLU A O 1
ATOM 888 N N . MET A 1 107 ? -1.692 -28.115 24.296 1.00 39.59 107 MET A N 1
ATOM 889 C CA . MET A 1 107 ? -1.527 -26.814 24.917 1.00 39.59 107 MET A CA 1
ATOM 890 C C . MET A 1 107 ? -0.197 -26.830 25.665 1.00 39.59 107 MET A C 1
ATOM 892 O O . MET A 1 107 ? -0.136 -27.394 26.754 1.00 39.59 107 MET A O 1
ATOM 896 N N . ASP A 1 108 ? 0.836 -26.234 25.076 1.00 31.84 108 ASP A N 1
ATOM 897 C CA . ASP A 1 108 ? 2.064 -25.896 25.791 1.00 31.84 108 ASP A CA 1
ATOM 898 C C . ASP A 1 108 ? 1.932 -24.457 26.311 1.00 31.84 108 ASP A C 1
ATOM 900 O O . ASP A 1 108 ? 1.853 -23.490 25.549 1.00 31.84 108 ASP A O 1
ATOM 904 N N . GLU A 1 109 ? 1.811 -24.348 27.636 1.00 47.69 109 GLU A N 1
ATOM 905 C CA . GLU A 1 109 ? 1.974 -23.111 28.396 1.00 47.69 109 GLU A CA 1
ATOM 906 C C . GLU A 1 109 ? 3.455 -22.713 28.353 1.00 47.69 109 GLU A C 1
ATOM 908 O O . GLU A 1 109 ? 4.264 -23.255 29.102 1.00 47.69 109 GLU A O 1
ATOM 913 N N . GLU A 1 110 ? 3.814 -21.764 27.488 1.00 35.62 110 GLU A N 1
ATOM 914 C CA . GLU A 1 110 ? 5.118 -21.096 27.533 1.00 35.62 110 GLU A CA 1
ATOM 915 C C . GLU A 1 110 ? 4.927 -19.572 27.602 1.00 35.62 110 GLU A C 1
ATOM 917 O O . GLU A 1 110 ? 4.474 -18.929 26.656 1.00 35.62 110 GLU A O 1
ATOM 922 N N . ASP A 1 111 ? 5.229 -19.058 28.798 1.00 34.84 111 ASP A N 1
ATOM 923 C CA . ASP A 1 111 ? 5.738 -17.738 29.180 1.00 34.84 111 ASP A CA 1
ATOM 924 C C . ASP A 1 111 ? 5.195 -16.480 28.465 1.00 34.84 111 ASP A C 1
ATOM 926 O O . ASP A 1 111 ? 5.529 -16.147 27.327 1.00 34.84 111 ASP A O 1
ATOM 930 N N . GLU A 1 112 ? 4.416 -15.698 29.227 1.00 43.31 112 GLU A N 1
ATOM 931 C CA . GLU A 1 112 ? 4.044 -14.306 28.944 1.00 43.31 112 GLU A CA 1
ATOM 932 C C . GLU A 1 112 ? 5.284 -13.388 28.935 1.00 43.31 112 GLU A C 1
ATOM 934 O O . GLU A 1 112 ? 5.539 -12.622 29.867 1.00 43.31 112 GLU A O 1
ATOM 939 N N . GLU A 1 113 ? 6.059 -13.422 27.853 1.00 39.62 113 GLU A N 1
ATOM 940 C CA . GLU A 1 113 ? 6.869 -12.276 27.449 1.00 39.62 113 GLU A CA 1
ATOM 941 C C . GLU A 1 113 ? 5.977 -11.279 26.700 1.00 39.62 113 GLU A C 1
ATOM 943 O O . GLU A 1 113 ? 5.255 -11.638 25.772 1.00 39.62 113 GLU A O 1
ATOM 948 N N . ASP A 1 114 ? 6.033 -10.020 27.132 1.00 39.66 114 ASP A N 1
ATOM 949 C CA . ASP A 1 114 ? 5.300 -8.845 26.655 1.00 39.66 114 ASP A CA 1
ATOM 950 C C . ASP A 1 114 ? 5.260 -8.759 25.109 1.00 39.66 114 ASP A C 1
ATOM 952 O O . ASP A 1 114 ? 6.096 -8.122 24.455 1.00 39.66 114 ASP A O 1
ATOM 956 N N . GLN A 1 115 ? 4.289 -9.447 24.491 1.00 41.59 115 GLN A N 1
ATOM 957 C CA . GLN A 1 115 ? 4.042 -9.407 23.055 1.00 41.59 115 GLN A CA 1
ATOM 958 C C . GLN A 1 115 ? 3.529 -8.012 22.721 1.00 41.59 115 GLN A C 1
ATOM 960 O O . GLN A 1 115 ? 2.324 -7.749 22.714 1.00 41.59 115 GLN A O 1
ATOM 965 N N . THR A 1 116 ? 4.453 -7.097 22.427 1.00 54.28 116 THR A N 1
ATOM 966 C CA . THR A 1 116 ? 4.124 -5.845 21.742 1.00 54.28 116 THR A CA 1
ATOM 967 C C . THR A 1 116 ? 3.129 -6.168 20.627 1.00 54.28 116 THR A C 1
ATOM 969 O O . THR A 1 116 ? 3.396 -7.002 19.767 1.00 54.28 116 THR A O 1
ATOM 972 N N . LYS A 1 117 ? 1.927 -5.590 20.696 1.00 69.62 117 LYS A N 1
ATOM 973 C CA . LYS A 1 117 ? 0.825 -5.846 19.760 1.00 69.62 117 LYS A CA 1
ATOM 974 C C . LYS A 1 117 ? 1.241 -5.443 18.335 1.00 69.62 117 LYS A C 1
ATOM 976 O O . LYS A 1 117 ? 0.984 -4.320 17.903 1.00 69.62 117 LYS A O 1
ATOM 981 N N . VAL A 1 118 ? 1.924 -6.329 17.608 1.00 76.06 118 VAL A N 1
ATOM 982 C CA . VAL A 1 118 ? 2.444 -6.051 16.263 1.00 76.06 118 VAL A CA 1
ATOM 983 C C . VAL A 1 118 ? 1.345 -6.283 15.232 1.00 76.06 118 VAL A C 1
ATOM 985 O O . VAL A 1 118 ? 0.827 -7.388 15.082 1.00 76.06 118 VAL A O 1
ATOM 988 N N . ILE A 1 119 ? 1.014 -5.236 14.478 1.00 79.62 119 ILE A N 1
ATOM 989 C CA . ILE A 1 119 ? 0.134 -5.323 13.310 1.00 79.62 119 ILE A CA 1
ATOM 990 C C . ILE A 1 119 ? 0.965 -5.806 12.125 1.00 79.62 119 ILE A C 1
ATOM 992 O O . ILE A 1 119 ? 1.967 -5.177 11.776 1.00 79.62 119 ILE A O 1
ATOM 996 N N . ARG A 1 120 ? 0.546 -6.893 11.469 1.00 80.56 120 ARG A N 1
ATOM 997 C CA . ARG A 1 120 ? 1.174 -7.285 10.205 1.00 80.56 120 ARG A CA 1
ATOM 998 C C . ARG A 1 120 ? 0.708 -6.365 9.080 1.00 80.56 120 ARG A C 1
ATOM 1000 O O . ARG A 1 120 ? -0.465 -6.001 8.996 1.00 80.56 120 ARG A O 1
ATOM 1007 N N . SER A 1 121 ? 1.619 -6.025 8.180 1.00 82.88 121 SER A N 1
ATOM 1008 C CA . SER A 1 121 ? 1.349 -5.094 7.086 1.00 82.88 121 SER A CA 1
ATOM 1009 C C . SER A 1 121 ? 0.257 -5.592 6.133 1.00 82.88 121 SER A C 1
ATOM 1011 O O . SER A 1 121 ? -0.589 -4.805 5.720 1.00 82.88 121 SER A O 1
ATOM 1013 N N . ASP A 1 122 ? 0.209 -6.892 5.835 1.00 81.69 122 ASP A N 1
ATOM 1014 C CA . ASP A 1 122 ? -0.826 -7.497 4.991 1.00 81.69 122 ASP A CA 1
ATOM 1015 C C . ASP A 1 122 ? -2.227 -7.387 5.611 1.00 81.69 122 ASP A C 1
ATOM 1017 O O . ASP A 1 122 ? -3.191 -7.094 4.907 1.00 81.69 122 ASP A O 1
ATOM 1021 N N . GLN A 1 123 ? -2.334 -7.523 6.937 1.00 86.25 123 GLN A N 1
ATOM 1022 C CA . GLN A 1 123 ? -3.597 -7.353 7.664 1.00 86.25 123 GLN A CA 1
ATOM 1023 C C . GLN A 1 123 ? -4.092 -5.905 7.599 1.00 86.25 123 GLN A C 1
ATOM 1025 O O . GLN A 1 123 ? -5.286 -5.660 7.416 1.00 86.25 123 GLN A O 1
ATOM 1030 N N . LEU A 1 124 ? -3.171 -4.942 7.709 1.00 88.75 124 LEU A N 1
ATOM 1031 C CA . LEU A 1 124 ? -3.491 -3.525 7.567 1.00 88.75 124 LEU A CA 1
ATOM 1032 C C . LEU A 1 124 ? -4.005 -3.212 6.156 1.00 88.75 124 LEU A C 1
ATOM 1034 O O . LEU A 1 124 ? -5.040 -2.561 6.021 1.00 88.75 124 LEU A O 1
ATOM 1038 N N . TRP A 1 125 ? -3.318 -3.688 5.113 1.00 90.44 125 TRP A N 1
ATOM 1039 C CA . TRP A 1 125 ? -3.747 -3.488 3.725 1.00 90.44 125 TRP A CA 1
ATOM 1040 C C . TRP A 1 125 ? -5.097 -4.150 3.437 1.00 90.44 125 TRP A C 1
ATOM 1042 O O . TRP A 1 125 ? -5.953 -3.526 2.812 1.00 90.44 125 TRP A O 1
ATOM 1052 N N . ALA A 1 126 ? -5.322 -5.368 3.937 1.00 88.12 126 ALA A N 1
ATOM 1053 C CA . ALA A 1 126 ? -6.600 -6.062 3.794 1.00 88.12 126 ALA A CA 1
ATOM 1054 C C . ALA A 1 126 ? -7.754 -5.271 4.427 1.00 88.12 126 ALA A C 1
ATOM 1056 O O . ALA A 1 126 ? -8.772 -5.045 3.772 1.00 88.12 126 ALA A O 1
ATOM 1057 N N . MET A 1 127 ? -7.571 -4.788 5.662 1.00 90.81 127 MET A N 1
ATOM 1058 C CA . MET A 1 127 ? -8.569 -3.945 6.320 1.00 90.81 127 MET A CA 1
ATOM 1059 C C . MET A 1 127 ? -8.797 -2.650 5.533 1.00 90.81 127 MET A C 1
ATOM 1061 O O . MET A 1 127 ? -9.945 -2.302 5.280 1.00 90.81 127 MET A O 1
ATOM 1065 N N . LEU A 1 128 ? -7.732 -1.951 5.121 1.00 91.06 128 LEU A N 1
ATOM 1066 C CA . LEU A 1 128 ? -7.840 -0.694 4.373 1.00 91.06 128 LEU A CA 1
ATOM 1067 C C . LEU A 1 128 ? -8.648 -0.865 3.088 1.00 91.06 128 LEU A C 1
ATOM 1069 O O . LEU A 1 128 ? -9.570 -0.091 2.858 1.00 91.06 128 LEU A O 1
ATOM 1073 N N . PHE A 1 129 ? -8.368 -1.895 2.289 1.00 91.88 129 PHE A N 1
ATOM 1074 C CA . PHE A 1 129 ? -9.135 -2.156 1.070 1.00 91.88 129 PHE A CA 1
ATOM 1075 C C . PHE A 1 129 ? -10.593 -2.538 1.339 1.00 91.88 129 PHE A C 1
ATOM 1077 O O . PHE A 1 129 ? -11.450 -2.226 0.519 1.00 91.88 129 PHE A O 1
ATOM 1084 N N . ALA A 1 130 ? -10.884 -3.200 2.462 1.00 89.31 130 ALA A N 1
ATOM 1085 C CA . ALA A 1 130 ? -12.242 -3.611 2.807 1.00 89.31 130 ALA A CA 1
ATOM 1086 C C . ALA A 1 130 ? -13.108 -2.457 3.335 1.00 89.31 130 ALA A C 1
ATOM 1088 O O . ALA A 1 130 ? -14.312 -2.426 3.089 1.00 89.31 130 ALA A O 1
ATOM 1089 N N . VAL A 1 131 ? -12.511 -1.521 4.079 1.00 89.56 131 VAL A N 1
ATOM 1090 C CA . VAL A 1 131 ? -13.238 -0.399 4.699 1.00 89.56 131 VAL A CA 1
ATOM 1091 C C . VAL A 1 131 ? -13.229 0.870 3.850 1.00 89.56 131 VAL A C 1
ATOM 1093 O O . VAL A 1 131 ? -13.994 1.792 4.136 1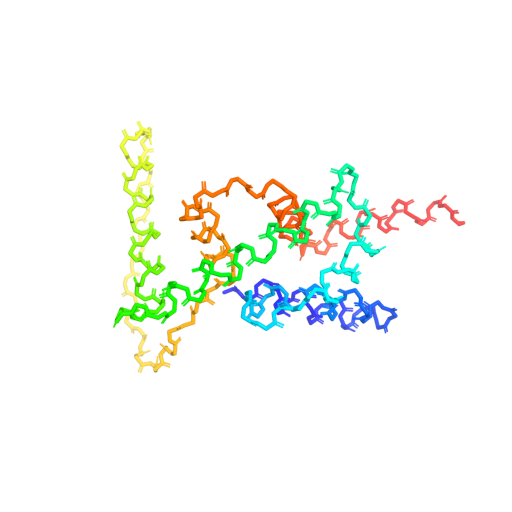.00 89.56 131 VAL A O 1
ATOM 1096 N N . ASN A 1 132 ? -12.371 0.949 2.829 1.00 90.50 132 ASN A N 1
ATOM 1097 C CA . ASN A 1 132 ? -12.353 2.079 1.912 1.00 90.50 132 ASN A CA 1
ATOM 1098 C C . ASN A 1 132 ? -13.612 2.066 1.036 1.00 90.50 132 ASN A C 1
ATOM 1100 O O . ASN A 1 132 ? -13.917 1.073 0.382 1.00 90.50 132 ASN A O 1
ATOM 1104 N N . ALA A 1 133 ? -14.344 3.180 1.017 1.00 85.38 133 ALA A N 1
ATOM 1105 C CA . ALA A 1 133 ? -15.602 3.278 0.277 1.00 85.38 133 ALA A CA 1
ATOM 1106 C C . ALA A 1 133 ? -15.393 3.325 -1.245 1.00 85.38 133 ALA A C 1
ATOM 1108 O O . ALA A 1 133 ? -16.248 2.873 -2.007 1.00 85.38 133 ALA A O 1
ATOM 1109 N N . THR A 1 134 ? -14.267 3.884 -1.689 1.00 88.94 134 THR A N 1
ATOM 1110 C CA . THR A 1 134 ? -13.912 3.998 -3.101 1.00 88.94 134 THR A CA 1
ATOM 1111 C C . THR A 1 134 ? -13.111 2.776 -3.564 1.00 88.94 134 THR A C 1
ATOM 1113 O O . THR A 1 134 ? -12.217 2.300 -2.857 1.00 88.94 134 THR A O 1
ATOM 1116 N N . PRO A 1 135 ? -13.399 2.223 -4.753 1.00 90.00 135 PRO A N 1
ATOM 1117 C CA . PRO A 1 135 ? -12.558 1.186 -5.334 1.00 90.00 135 PRO A CA 1
ATOM 1118 C C . PRO A 1 135 ? -11.138 1.705 -5.580 1.00 90.00 135 PRO A C 1
ATOM 1120 O O . PRO A 1 135 ? -10.963 2.768 -6.165 1.00 90.00 135 PRO A O 1
ATOM 1123 N N . THR A 1 136 ? -10.133 0.920 -5.189 1.00 93.25 136 THR A N 1
ATOM 1124 C CA . THR A 1 136 ? -8.708 1.248 -5.374 1.00 93.25 136 THR A CA 1
ATOM 1125 C C . THR A 1 136 ? -7.984 0.168 -6.192 1.00 93.25 136 THR A C 1
ATOM 1127 O O . THR A 1 136 ? -7.116 -0.549 -5.684 1.00 93.25 136 THR A O 1
ATOM 1130 N N . PRO A 1 137 ? -8.393 -0.055 -7.458 1.00 92.81 137 PRO A N 1
ATOM 1131 C CA . PRO A 1 137 ? -7.879 -1.151 -8.271 1.00 92.81 137 PRO A CA 1
ATOM 1132 C C . PRO A 1 137 ? -6.383 -1.029 -8.583 1.00 92.81 137 PRO A C 1
ATOM 1134 O O . PRO A 1 137 ? -5.709 -2.059 -8.609 1.00 92.81 137 PRO A O 1
ATOM 1137 N N . ASN A 1 138 ? -5.844 0.175 -8.800 1.00 92.25 138 ASN A N 1
ATOM 1138 C CA . ASN A 1 138 ? -4.423 0.352 -9.116 1.00 92.25 138 ASN A CA 1
ATOM 1139 C C . ASN A 1 138 ? -3.559 0.090 -7.881 1.00 92.25 138 ASN A C 1
ATOM 1141 O O . ASN A 1 138 ? -2.563 -0.632 -7.959 1.00 92.25 138 ASN A O 1
ATOM 1145 N N . MET A 1 139 ? -3.980 0.591 -6.720 1.00 92.94 139 MET A N 1
ATOM 1146 C CA . MET A 1 139 ? -3.277 0.335 -5.470 1.00 92.94 139 MET A CA 1
ATOM 1147 C C . MET A 1 139 ? -3.368 -1.140 -5.081 1.00 92.94 139 MET A C 1
ATOM 1149 O O . MET A 1 139 ? -2.377 -1.731 -4.658 1.00 92.94 139 MET A O 1
ATOM 1153 N N . LYS A 1 140 ? -4.525 -1.778 -5.288 1.00 91.38 140 LYS A N 1
ATOM 115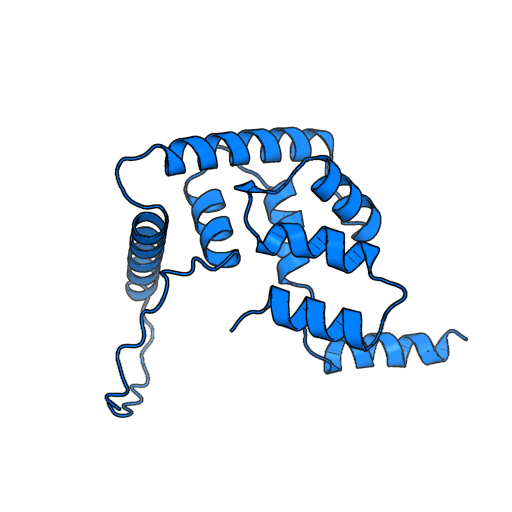4 C CA . LYS A 1 140 ? -4.676 -3.219 -5.071 1.00 91.38 140 LYS A CA 1
ATOM 1155 C C . LYS A 1 140 ? -3.767 -4.028 -5.994 1.00 91.38 140 LYS A C 1
ATOM 1157 O O . LYS A 1 140 ? -3.121 -4.949 -5.508 1.00 91.38 140 LYS A O 1
ATOM 1162 N N . LYS A 1 141 ? -3.655 -3.675 -7.282 1.00 89.06 141 LYS A N 1
ATOM 1163 C CA . LYS A 1 141 ? -2.696 -4.306 -8.210 1.00 89.06 141 LYS A CA 1
ATOM 1164 C C . LYS A 1 141 ? -1.263 -4.191 -7.690 1.00 89.06 141 LYS A C 1
ATOM 1166 O O . LYS A 1 141 ? -0.583 -5.209 -7.598 1.00 89.06 141 LYS A O 1
ATOM 1171 N N . LEU A 1 142 ? -0.833 -2.986 -7.306 1.00 88.75 142 LEU A N 1
ATOM 1172 C CA . LEU A 1 142 ? 0.515 -2.740 -6.790 1.00 88.75 142 LEU A CA 1
ATOM 1173 C C . LEU A 1 142 ? 0.791 -3.550 -5.517 1.00 88.75 142 LEU A C 1
ATOM 1175 O O . LEU A 1 142 ? 1.780 -4.273 -5.446 1.00 88.75 142 LEU A O 1
ATOM 1179 N N . ILE A 1 143 ? -0.108 -3.496 -4.533 1.00 88.44 143 ILE A N 1
ATOM 1180 C CA . ILE A 1 143 ? 0.041 -4.241 -3.279 1.00 88.44 143 ILE A CA 1
ATOM 1181 C C . ILE A 1 143 ? 0.024 -5.752 -3.529 1.00 88.44 143 ILE A C 1
ATOM 1183 O O . ILE A 1 143 ? 0.899 -6.459 -3.035 1.00 88.44 143 ILE A O 1
ATOM 1187 N N . CYS A 1 144 ? -0.915 -6.263 -4.326 1.00 85.12 144 CYS A N 1
ATOM 1188 C CA . CYS A 1 144 ? -0.949 -7.682 -4.671 1.00 85.12 144 CYS A CA 1
ATOM 1189 C C . CYS A 1 144 ? 0.334 -8.118 -5.376 1.00 85.12 144 CYS A C 1
ATOM 1191 O O . CYS A 1 144 ? 0.863 -9.164 -5.018 1.00 85.12 144 CYS A O 1
ATOM 1193 N N . PHE A 1 145 ? 0.862 -7.327 -6.314 1.00 83.69 145 PHE A N 1
ATOM 1194 C CA . PHE A 1 145 ? 2.145 -7.609 -6.956 1.00 83.69 145 PHE A CA 1
ATOM 1195 C C . PHE A 1 145 ? 3.261 -7.730 -5.913 1.00 83.69 145 PHE A C 1
ATOM 1197 O O . PHE A 1 145 ? 3.935 -8.754 -5.863 1.00 83.69 145 PHE A O 1
ATOM 1204 N N . LEU A 1 146 ? 3.387 -6.745 -5.017 1.00 79.75 146 LEU A N 1
ATOM 1205 C CA . LEU A 1 146 ? 4.418 -6.720 -3.976 1.00 79.75 146 LEU A CA 1
ATOM 1206 C C . LEU A 1 146 ? 4.367 -7.925 -3.032 1.00 79.75 146 LEU A C 1
ATOM 1208 O O . LEU A 1 146 ? 5.408 -8.503 -2.727 1.00 79.75 146 LEU A O 1
ATOM 1212 N N . TYR A 1 147 ? 3.175 -8.335 -2.595 1.00 76.81 147 TYR A N 1
ATOM 1213 C CA . TYR A 1 147 ? 3.012 -9.522 -1.745 1.00 76.81 147 TYR A CA 1
ATOM 1214 C C . TYR A 1 147 ? 3.040 -10.844 -2.524 1.00 76.81 147 TYR A C 1
ATOM 1216 O O . TYR A 1 147 ? 3.168 -11.899 -1.907 1.00 76.81 147 TYR A O 1
ATOM 1224 N N . SER A 1 148 ? 2.937 -10.802 -3.856 1.00 73.75 148 SER A N 1
ATOM 1225 C CA . SER A 1 148 ? 3.062 -11.984 -4.717 1.00 73.75 148 SER A CA 1
ATOM 1226 C C . SER A 1 148 ? 4.506 -12.300 -5.084 1.00 73.75 148 SER A C 1
ATOM 1228 O O . SER A 1 148 ? 4.740 -13.398 -5.578 1.00 73.75 148 SER A O 1
ATOM 1230 N N . ILE A 1 149 ? 5.463 -11.386 -4.855 1.00 66.50 149 ILE A N 1
ATOM 1231 C CA . ILE A 1 149 ? 6.893 -11.648 -5.062 1.00 66.50 149 ILE A CA 1
ATOM 1232 C C . ILE A 1 149 ? 7.275 -12.840 -4.170 1.00 66.50 149 ILE A C 1
ATOM 1234 O O . ILE A 1 149 ? 7.308 -12.703 -2.943 1.00 66.50 149 ILE A O 1
ATOM 1238 N N . PRO A 1 150 ? 7.523 -14.032 -4.742 1.00 53.25 150 PRO A N 1
ATOM 1239 C CA . PRO A 1 150 ? 7.725 -15.224 -3.942 1.00 53.25 150 PRO A CA 1
ATOM 1240 C C . PRO A 1 150 ? 9.089 -15.133 -3.260 1.00 53.25 150 PRO A C 1
ATOM 1242 O O . PRO A 1 150 ? 10.129 -15.174 -3.909 1.00 53.25 150 PRO A O 1
ATOM 1245 N N . ALA A 1 151 ? 9.095 -15.079 -1.929 1.00 51.88 151 ALA A N 1
ATOM 1246 C CA . ALA A 1 151 ? 10.310 -15.152 -1.112 1.00 51.88 151 ALA A CA 1
ATOM 1247 C C . ALA A 1 151 ? 10.876 -16.587 -1.007 1.00 51.88 151 ALA A C 1
ATOM 1249 O O . ALA A 1 151 ? 11.533 -16.934 -0.029 1.00 51.88 151 ALA A O 1
ATOM 1250 N N . SER A 1 152 ? 10.574 -17.455 -1.977 1.00 42.19 152 SER A N 1
ATOM 1251 C CA . SER A 1 152 ? 11.115 -18.811 -2.032 1.00 42.19 152 SER A CA 1
ATOM 1252 C C . SER A 1 152 ? 12.347 -18.807 -2.923 1.00 42.19 152 SER A C 1
ATOM 1254 O O . SER A 1 152 ? 12.235 -18.534 -4.121 1.00 42.19 152 SER A O 1
ATOM 1256 N N . ASN A 1 153 ? 13.500 -19.160 -2.347 1.00 50.09 153 ASN A N 1
ATOM 1257 C CA . ASN A 1 153 ? 14.764 -19.348 -3.068 1.00 50.09 153 ASN A CA 1
ATOM 1258 C C . ASN A 1 153 ? 14.583 -20.115 -4.378 1.00 50.09 153 ASN A C 1
ATOM 1260 O O . ASN A 1 153 ? 15.172 -19.738 -5.378 1.00 50.09 153 ASN A O 1
ATOM 1264 N N . ALA A 1 154 ? 13.701 -21.117 -4.402 1.00 42.56 154 ALA A N 1
ATOM 1265 C CA . ALA A 1 154 ? 13.480 -21.974 -5.561 1.00 42.56 154 ALA A CA 1
ATOM 1266 C C . ALA A 1 154 ? 12.868 -21.255 -6.782 1.00 42.56 154 ALA A C 1
ATOM 1268 O O . ALA A 1 154 ? 13.205 -21.590 -7.914 1.00 42.56 154 ALA A O 1
ATOM 1269 N N . TYR A 1 155 ? 11.977 -20.270 -6.596 1.00 43.31 155 TYR A N 1
ATOM 1270 C CA . TYR A 1 155 ? 11.393 -19.534 -7.734 1.00 43.31 155 TYR A CA 1
ATOM 1271 C C . TYR A 1 155 ? 12.421 -18.584 -8.350 1.00 43.31 155 TYR A C 1
ATOM 1273 O O . TYR A 1 155 ? 12.569 -18.503 -9.566 1.00 43.31 155 TYR A O 1
ATOM 1281 N N . VAL A 1 156 ? 13.172 -17.910 -7.481 1.00 52.91 156 VAL A N 1
ATOM 1282 C CA . VAL A 1 156 ? 14.274 -17.026 -7.852 1.00 52.91 156 VAL A CA 1
ATOM 1283 C C . VAL A 1 156 ? 15.397 -17.826 -8.535 1.00 52.91 156 VAL A C 1
ATOM 1285 O O . VAL A 1 156 ? 15.890 -17.416 -9.581 1.00 52.91 156 VAL A O 1
ATOM 1288 N N . GLU A 1 157 ? 15.733 -19.015 -8.027 1.00 47.31 157 GLU A N 1
ATOM 1289 C CA . GLU A 1 157 ? 16.681 -19.953 -8.643 1.00 47.31 157 GLU A CA 1
ATOM 1290 C C . GLU A 1 157 ? 16.215 -20.470 -10.012 1.00 47.31 157 GLU A C 1
ATOM 1292 O O . GLU A 1 157 ? 17.037 -20.540 -10.920 1.00 47.31 157 GLU A O 1
ATOM 1297 N N . CYS A 1 158 ? 14.927 -20.782 -10.204 1.00 46.62 158 CYS A N 1
ATOM 1298 C CA . CYS A 1 158 ? 14.387 -21.172 -11.516 1.00 46.62 158 CYS A CA 1
ATOM 1299 C C . CYS A 1 158 ? 14.525 -20.045 -12.547 1.00 46.62 158 CYS A C 1
ATOM 1301 O O . CYS A 1 158 ? 15.076 -20.264 -13.624 1.00 46.62 158 CYS A O 1
ATOM 1303 N N . VAL A 1 159 ? 14.101 -18.826 -12.194 1.00 51.47 159 VAL A N 1
ATOM 1304 C CA . VAL A 1 159 ? 14.233 -17.653 -13.075 1.00 51.47 159 VAL A CA 1
ATOM 1305 C C . VAL A 1 159 ? 15.707 -17.392 -13.414 1.00 51.47 159 VAL A C 1
ATOM 1307 O O . VAL A 1 159 ? 16.037 -17.099 -14.563 1.00 51.47 159 VAL A O 1
ATOM 1310 N N . PHE A 1 160 ? 16.620 -17.560 -12.454 1.00 51.03 160 PHE A N 1
ATOM 1311 C CA . PHE A 1 160 ? 18.058 -17.417 -12.701 1.00 51.03 160 PHE A CA 1
ATOM 1312 C C . PHE A 1 160 ? 18.681 -18.582 -13.485 1.00 51.03 160 PHE A C 1
ATOM 1314 O O . PHE A 1 160 ? 19.624 -18.363 -14.248 1.00 51.03 160 PHE A O 1
ATOM 1321 N N . SER A 1 161 ? 18.154 -19.799 -13.354 1.00 50.12 161 SER A N 1
ATOM 1322 C CA . SER A 1 161 ? 18.547 -20.954 -14.167 1.00 50.12 161 SER A CA 1
ATOM 1323 C C . SER A 1 161 ? 18.173 -20.744 -15.637 1.00 50.12 161 SER A C 1
ATOM 1325 O O . SER A 1 161 ? 18.987 -21.014 -16.519 1.00 50.12 161 SER A O 1
ATOM 1327 N N . ASP A 1 162 ? 17.000 -20.172 -15.905 1.00 44.53 162 ASP A N 1
ATOM 1328 C CA . ASP A 1 162 ? 16.562 -19.831 -17.262 1.00 44.53 162 ASP A CA 1
ATOM 1329 C C . ASP A 1 162 ? 17.382 -18.671 -17.860 1.00 44.53 162 ASP A C 1
ATOM 1331 O O . ASP A 1 162 ? 17.725 -18.686 -19.044 1.00 44.53 162 ASP A O 1
ATOM 1335 N N . MET A 1 163 ? 17.799 -17.699 -17.038 1.00 45.12 163 MET A N 1
ATOM 1336 C CA . MET A 1 163 ? 18.683 -16.601 -17.467 1.00 45.12 163 MET A CA 1
ATOM 1337 C C . MET A 1 163 ? 20.123 -17.039 -17.766 1.00 45.12 163 MET A C 1
ATOM 1339 O O . MET A 1 163 ? 20.809 -16.377 -18.546 1.00 45.12 163 MET A O 1
ATOM 1343 N N . LYS A 1 164 ? 20.589 -18.164 -17.207 1.00 43.66 164 LYS A N 1
ATOM 1344 C CA . LYS A 1 164 ? 21.924 -18.724 -17.487 1.00 43.66 164 LYS A CA 1
ATOM 1345 C C . LYS A 1 164 ? 22.106 -19.117 -18.957 1.00 43.66 164 LYS A C 1
ATOM 1347 O O . LYS A 1 164 ? 23.235 -19.192 -19.425 1.00 43.66 164 LYS A O 1
ATOM 1352 N N . HIS A 1 165 ? 21.016 -19.367 -19.680 1.00 51.91 165 HIS A N 1
ATOM 1353 C CA . HIS A 1 165 ? 21.042 -19.759 -21.091 1.00 51.91 165 HIS A CA 1
ATOM 1354 C C . HIS A 1 165 ? 20.955 -18.577 -22.069 1.00 51.91 165 HIS A C 1
ATOM 1356 O O . HIS A 1 165 ? 20.960 -18.792 -23.280 1.00 51.91 165 HIS A O 1
ATOM 1362 N N . ILE A 1 166 ? 20.866 -17.345 -21.557 1.00 46.50 166 ILE A N 1
ATOM 1363 C CA . ILE A 1 166 ? 20.752 -16.113 -22.355 1.00 46.50 166 ILE A CA 1
ATOM 1364 C C . ILE A 1 166 ? 22.112 -15.383 -22.483 1.00 46.50 166 ILE A C 1
ATOM 1366 O O . ILE A 1 166 ? 22.217 -14.423 -23.245 1.00 46.50 166 ILE A O 1
ATOM 1370 N N . TYR A 1 167 ? 23.167 -15.875 -21.819 1.00 40.09 167 TYR A N 1
ATOM 1371 C CA . TYR A 1 167 ? 24.559 -15.427 -21.981 1.00 40.09 167 TYR A CA 1
ATOM 1372 C C . TYR A 1 167 ? 25.464 -16.535 -22.520 1.00 40.09 167 TYR A C 1
ATOM 1374 O O . TYR A 1 167 ? 25.379 -17.672 -22.004 1.00 40.09 167 TYR A O 1
#

Sequence (167 aa):
VRFISTFLEYVDKYFSQNVAILEAIGHFGNGIENLTWNHIQKCIELTKIEDLNEDNLFNEFTELKLTFEIIKKKQVPLFDQIQFFLSNEQQKDTNTSLPMTIRQNEMDEEDEEDQTKVIRSDQLWAMLFAVNATPTPNMKKLICFLYSIPASNAYVECVFSDMKHIY

pLDDT: mean 70.51, std 19.89, range [29.89, 95.31]

Secondary structure (DSSP, 8-state):
--HHHHHHHHHHHH-TT-HHHHHHHHHHHT-GGG--HHHHHHHHHHH--TT--HHHHHHHHHHHHHHHHHHHTSSS-HHHHHHHHHHHHHHHHHTS---------------------PPPHHHHHHHHHHH-SS--HHHHHHHHHHHHS---HHHHHHHHHHHTT--